Protein AF-A0A7V9RHW5-F1 (afdb_monomer_lite)

Structure (mmCIF, N/CA/C/O backbone):
data_AF-A0A7V9RHW5-F1
#
_entry.id   AF-A0A7V9RHW5-F1
#
loop_
_atom_site.group_PDB
_atom_site.id
_atom_site.type_symbol
_atom_site.label_atom_id
_atom_site.label_alt_id
_atom_site.label_comp_id
_atom_site.label_asym_id
_atom_site.label_entity_id
_atom_site.label_seq_id
_atom_site.pdbx_PDB_ins_code
_atom_site.Cartn_x
_atom_site.Cartn_y
_atom_site.Cartn_z
_atom_site.occupancy
_atom_site.B_iso_or_equiv
_atom_site.auth_seq_id
_atom_site.auth_comp_id
_atom_site.auth_asym_id
_atom_site.auth_atom_id
_atom_site.pdbx_PDB_model_num
ATOM 1 N N . MET A 1 1 ? 28.383 -7.419 -4.522 1.00 48.22 1 MET A N 1
ATOM 2 C CA . MET A 1 1 ? 26.931 -7.386 -4.801 1.00 48.22 1 MET A CA 1
ATOM 3 C C . MET A 1 1 ? 26.645 -8.460 -5.832 1.00 48.22 1 MET A C 1
ATOM 5 O O . MET A 1 1 ? 27.391 -8.524 -6.797 1.00 48.22 1 MET A O 1
ATOM 9 N N . ALA A 1 2 ? 25.679 -9.346 -5.587 1.00 66.31 2 ALA A N 1
ATOM 10 C CA . ALA A 1 2 ? 25.371 -10.446 -6.501 1.00 66.31 2 ALA A CA 1
ATOM 11 C C . ALA A 1 2 ? 24.759 -9.924 -7.812 1.00 66.31 2 ALA A C 1
ATOM 13 O O . ALA A 1 2 ? 23.958 -8.989 -7.794 1.00 66.31 2 ALA A O 1
ATOM 14 N N . GLU A 1 3 ? 25.146 -10.532 -8.928 1.00 79.31 3 GLU A N 1
ATOM 15 C CA . GLU A 1 3 ? 24.664 -10.198 -10.266 1.00 79.31 3 GLU A CA 1
ATOM 16 C C . GLU A 1 3 ? 23.202 -10.653 -10.434 1.00 79.31 3 GLU A C 1
ATOM 18 O O . GLU A 1 3 ? 22.823 -11.756 -10.032 1.00 79.31 3 GLU A O 1
ATOM 23 N N . LEU A 1 4 ? 22.343 -9.772 -10.956 1.00 79.12 4 LEU A N 1
ATOM 24 C CA . LEU A 1 4 ? 20.918 -10.053 -11.157 1.00 79.12 4 LEU A CA 1
ATOM 25 C C . LEU A 1 4 ? 20.740 -10.906 -12.416 1.00 79.12 4 LEU A C 1
ATOM 27 O O . LEU A 1 4 ? 21.272 -10.551 -13.466 1.00 79.12 4 LEU A O 1
ATOM 31 N N . SER A 1 5 ? 19.945 -11.977 -12.338 1.00 93.06 5 SER A N 1
ATOM 32 C CA . SER A 1 5 ? 19.585 -12.762 -13.525 1.00 93.06 5 SER A CA 1
ATOM 33 C C . SER A 1 5 ? 18.897 -11.892 -14.583 1.00 93.06 5 SER A C 1
ATOM 35 O O . SER A 1 5 ? 18.241 -10.904 -14.244 1.00 93.06 5 SER A O 1
ATOM 37 N N . GLU A 1 6 ? 18.988 -12.279 -15.858 1.00 93.31 6 GLU A N 1
ATOM 38 C CA . GLU A 1 6 ? 18.334 -11.562 -16.967 1.00 93.31 6 GLU A CA 1
ATOM 39 C C . GLU A 1 6 ? 16.836 -11.339 -16.714 1.00 93.31 6 GLU A C 1
ATOM 41 O O . GLU A 1 6 ? 16.325 -10.242 -16.928 1.00 93.31 6 GLU A O 1
ATOM 46 N N . GLN A 1 7 ? 16.142 -12.332 -16.145 1.00 91.56 7 GLN A N 1
ATOM 47 C CA . GLN A 1 7 ? 14.738 -12.197 -15.744 1.00 91.56 7 GLN A CA 1
ATOM 48 C C . GLN A 1 7 ? 14.518 -11.069 -14.731 1.00 91.56 7 GLN A C 1
ATOM 50 O O . GLN A 1 7 ? 13.591 -10.277 -14.893 1.00 91.56 7 GLN A O 1
ATOM 55 N N . LYS A 1 8 ? 15.370 -10.952 -13.705 1.00 92.81 8 LYS A N 1
ATOM 56 C CA . LYS A 1 8 ? 15.248 -9.874 -12.713 1.00 92.81 8 LYS A CA 1
ATOM 57 C C . LYS A 1 8 ? 15.561 -8.507 -13.319 1.00 92.81 8 LYS A C 1
ATOM 59 O O . LYS A 1 8 ? 14.946 -7.516 -12.932 1.00 92.81 8 LYS A O 1
ATOM 64 N N . GLN A 1 9 ? 16.488 -8.441 -14.275 1.00 94.25 9 GLN A N 1
ATOM 65 C CA . GLN A 1 9 ? 16.785 -7.203 -15.000 1.00 94.25 9 GLN A CA 1
ATOM 66 C C . GLN A 1 9 ? 15.599 -6.766 -15.869 1.00 94.25 9 GLN A C 1
ATOM 68 O O . GLN A 1 9 ? 15.206 -5.601 -15.815 1.00 94.25 9 GLN A O 1
ATOM 73 N N . ALA A 1 10 ? 14.977 -7.702 -16.591 1.00 93.12 10 ALA A N 1
ATOM 74 C CA . ALA A 1 10 ? 13.780 -7.443 -17.386 1.00 93.12 10 ALA A CA 1
ATOM 75 C C . AL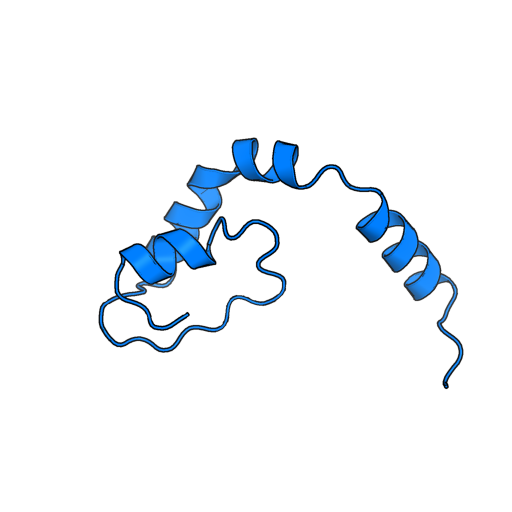A A 1 10 ? 12.596 -6.997 -16.513 1.00 93.12 10 ALA A C 1
ATOM 77 O O . ALA A 1 10 ? 11.940 -6.004 -16.824 1.00 93.12 10 ALA A O 1
ATOM 78 N N . GLN A 1 11 ? 12.369 -7.666 -15.376 1.00 93.75 11 GLN A N 1
ATOM 79 C CA . GLN A 1 11 ? 11.349 -7.264 -14.403 1.00 93.75 11 GLN A CA 1
ATOM 80 C C . GLN A 1 11 ? 11.598 -5.846 -13.895 1.00 93.75 11 GLN A C 1
ATOM 82 O O . GLN A 1 11 ? 10.688 -5.025 -13.909 1.00 93.75 11 GLN A O 1
ATOM 87 N N . ARG A 1 12 ? 12.833 -5.526 -13.493 1.00 93.31 12 ARG A N 1
ATOM 88 C CA . ARG A 1 12 ? 13.190 -4.176 -13.044 1.00 93.31 12 ARG A CA 1
ATOM 89 C C . ARG A 1 12 ? 12.915 -3.127 -14.123 1.00 93.31 12 ARG A C 1
ATOM 91 O O . ARG A 1 12 ? 12.377 -2.077 -13.794 1.00 93.31 12 ARG A O 1
ATOM 98 N N . ALA A 1 13 ? 13.278 -3.393 -15.377 1.00 94.38 13 ALA A N 1
ATOM 99 C CA . ALA A 1 13 ? 13.042 -2.462 -16.480 1.00 94.38 13 ALA A CA 1
ATOM 100 C C . ALA A 1 13 ? 11.543 -2.233 -16.726 1.00 94.38 13 ALA A C 1
ATOM 102 O O . ALA A 1 13 ? 11.111 -1.089 -16.832 1.00 94.38 13 ALA A O 1
ATOM 103 N N . MET A 1 14 ? 10.750 -3.308 -16.741 1.00 93.75 14 MET A N 1
ATOM 104 C CA . MET A 1 14 ? 9.294 -3.232 -16.865 1.00 93.75 14 MET A CA 1
ATOM 105 C C . MET A 1 14 ? 8.680 -2.417 -15.721 1.00 93.75 14 MET A C 1
ATOM 107 O O . MET A 1 14 ? 7.927 -1.481 -15.974 1.00 93.75 14 MET A O 1
ATOM 111 N N . TRP A 1 15 ? 9.035 -2.728 -14.470 1.00 91.62 15 TRP A N 1
ATOM 112 C CA . TRP A 1 15 ? 8.481 -2.032 -13.310 1.00 91.62 15 TRP A CA 1
ATOM 113 C C . TRP A 1 15 ? 8.918 -0.566 -13.243 1.00 91.62 15 TRP A C 1
ATOM 115 O O . TRP A 1 15 ? 8.136 0.261 -12.796 1.00 91.62 15 TRP A O 1
ATOM 125 N N . ALA A 1 16 ? 10.113 -0.212 -13.720 1.00 92.06 16 ALA A N 1
ATOM 126 C CA . ALA A 1 16 ? 10.589 1.173 -13.723 1.00 92.06 16 ALA A CA 1
ATOM 127 C C . ALA A 1 16 ? 9.928 2.065 -14.791 1.00 92.06 16 ALA A C 1
ATOM 129 O O . ALA A 1 16 ? 9.967 3.284 -14.656 1.00 92.06 16 ALA A O 1
ATOM 130 N N . GLY A 1 17 ? 9.357 1.484 -15.851 1.00 90.81 17 GLY A N 1
ATOM 131 C CA . GLY A 1 17 ? 8.786 2.232 -16.979 1.00 90.81 17 GLY A CA 1
ATOM 132 C C . GLY A 1 17 ? 7.286 2.524 -16.884 1.00 90.81 17 GLY A C 1
ATOM 133 O O . GLY A 1 17 ? 6.715 3.016 -17.852 1.00 90.81 17 GLY A O 1
ATOM 134 N N . GLY A 1 18 ? 6.628 2.164 -15.779 1.00 91.00 18 GLY A N 1
ATOM 135 C CA . GLY A 1 18 ? 5.176 2.289 -15.639 1.00 91.00 18 GLY A CA 1
ATOM 136 C C . GLY A 1 18 ? 4.705 3.675 -15.184 1.00 91.00 18 GLY A C 1
ATOM 137 O O . GLY A 1 18 ? 5.269 4.266 -14.267 1.00 91.00 18 GLY A O 1
ATOM 138 N N . GLU A 1 19 ? 3.599 4.147 -15.763 1.00 94.38 19 GLU A N 1
ATOM 139 C CA . GLU A 1 19 ? 2.882 5.368 -15.356 1.00 94.38 19 GLU A CA 1
ATOM 140 C C . GLU A 1 19 ? 1.899 5.073 -14.206 1.00 94.38 19 GLU A C 1
ATOM 142 O O . GLU A 1 19 ? 0.674 5.120 -14.363 1.00 94.38 19 GLU A O 1
ATOM 147 N N . TYR A 1 20 ? 2.424 4.700 -13.035 1.00 93.38 20 TYR A N 1
ATOM 148 C CA . TYR A 1 20 ? 1.595 4.175 -11.939 1.00 93.38 20 TYR A CA 1
ATOM 149 C C . TYR A 1 20 ? 0.615 5.180 -11.345 1.00 93.38 20 TYR A C 1
ATOM 151 O O . TYR A 1 20 ? -0.402 4.750 -10.822 1.00 93.38 20 TYR A O 1
ATOM 159 N N . ALA A 1 21 ? 0.856 6.487 -11.465 1.00 93.44 21 ALA A N 1
ATOM 160 C CA . ALA A 1 21 ? -0.103 7.494 -11.011 1.00 93.44 21 ALA A CA 1
ATOM 161 C C . ALA A 1 21 ? -1.429 7.418 -11.792 1.00 93.44 21 ALA A C 1
ATOM 163 O O . ALA A 1 21 ? -2.503 7.439 -11.198 1.00 93.44 21 ALA A O 1
ATOM 164 N N . ILE A 1 22 ? -1.359 7.243 -13.117 1.00 96.31 22 ILE A N 1
ATOM 165 C CA . ILE A 1 22 ? -2.550 7.106 -13.971 1.00 96.31 22 ILE A CA 1
ATOM 166 C C . ILE A 1 22 ? -3.253 5.776 -13.696 1.00 96.31 22 ILE A C 1
ATOM 168 O O . ILE A 1 22 ? -4.481 5.703 -13.662 1.00 96.31 22 ILE A O 1
ATOM 172 N N . VAL A 1 23 ? -2.480 4.700 -13.521 1.00 95.44 23 VAL A N 1
ATOM 173 C CA . VAL A 1 23 ? -3.047 3.386 -13.190 1.00 95.44 23 VAL A CA 1
ATOM 174 C C . VAL A 1 23 ? -3.746 3.442 -11.836 1.00 95.44 23 VAL A C 1
ATOM 176 O O . VAL A 1 23 ? -4.874 2.969 -11.731 1.00 95.44 23 VAL A O 1
ATOM 179 N N . ALA A 1 24 ? -3.115 4.062 -10.839 1.00 96.19 24 ALA A N 1
ATOM 180 C CA . ALA A 1 24 ? -3.650 4.235 -9.499 1.00 96.19 24 ALA A CA 1
ATOM 181 C C . ALA A 1 24 ? -5.008 4.938 -9.509 1.00 96.19 24 ALA A C 1
ATOM 183 O O . ALA A 1 24 ? -5.954 4.421 -8.924 1.00 96.19 24 ALA A O 1
ATOM 184 N N . GLU A 1 25 ? -5.156 6.045 -10.235 1.00 96.88 25 GLU A N 1
ATOM 185 C CA . GLU A 1 25 ? -6.446 6.735 -10.341 1.00 96.88 25 GLU A CA 1
ATOM 186 C C . GLU A 1 25 ? -7.557 5.803 -10.859 1.00 96.88 25 GLU A C 1
ATOM 188 O O . GLU A 1 25 ? -8.670 5.788 -10.339 1.00 96.88 25 GLU A O 1
ATOM 193 N N . ARG A 1 26 ? -7.239 4.944 -11.836 1.00 97.38 26 ARG A N 1
ATOM 194 C CA . ARG A 1 26 ? -8.208 4.013 -12.438 1.00 97.38 26 ARG A CA 1
ATOM 195 C C . ARG A 1 26 ? -8.599 2.849 -11.534 1.00 97.38 26 ARG A C 1
ATOM 197 O O . ARG A 1 26 ? -9.659 2.266 -11.752 1.00 97.38 26 ARG A O 1
ATOM 204 N N . ILE A 1 27 ? -7.751 2.479 -10.576 1.00 96.44 27 ILE A N 1
ATOM 205 C CA . ILE A 1 27 ? -7.978 1.331 -9.685 1.00 96.44 27 ILE A CA 1
ATOM 206 C C . ILE A 1 27 ? -8.223 1.742 -8.230 1.00 96.44 27 ILE A C 1
ATOM 208 O O . ILE A 1 27 ? -8.201 0.878 -7.359 1.00 96.44 27 ILE A O 1
ATOM 212 N N . ALA A 1 28 ? -8.464 3.026 -7.949 1.00 96.81 28 ALA A N 1
ATOM 213 C CA . ALA A 1 28 ? -8.666 3.535 -6.589 1.00 96.81 28 ALA A CA 1
ATOM 214 C C . ALA A 1 28 ? -9.725 2.734 -5.809 1.00 96.81 28 ALA A C 1
ATOM 216 O O . ALA A 1 28 ? -9.437 2.228 -4.728 1.00 96.81 28 ALA A O 1
ATOM 217 N N . GLY A 1 29 ? -10.887 2.476 -6.422 1.00 97.88 29 GLY A N 1
ATOM 218 C CA . GLY A 1 29 ? -11.955 1.695 -5.787 1.00 97.88 29 GLY A CA 1
ATOM 219 C C . GLY A 1 29 ? -11.588 0.235 -5.483 1.00 97.88 29 GLY A C 1
ATOM 220 O O . GLY A 1 29 ? -12.156 -0.365 -4.577 1.00 97.88 29 GLY A O 1
ATOM 221 N N . ALA A 1 30 ? -10.613 -0.353 -6.188 1.00 98.06 30 ALA A N 1
ATOM 222 C CA . ALA A 1 30 ? -10.115 -1.685 -5.836 1.00 98.06 30 ALA A CA 1
ATOM 223 C C . ALA A 1 30 ? -9.306 -1.662 -4.529 1.00 98.06 30 ALA A C 1
ATOM 225 O O . ALA A 1 30 ? -9.308 -2.650 -3.799 1.00 98.06 30 ALA A O 1
ATOM 226 N N . GLY A 1 31 ? -8.639 -0.542 -4.229 1.00 97.81 31 GLY A N 1
ATOM 227 C CA . GLY A 1 31 ? -7.939 -0.341 -2.964 1.00 97.81 31 GLY A CA 1
ATOM 228 C C . GLY A 1 31 ? -8.908 -0.251 -1.787 1.00 97.81 31 GLY A C 1
ATOM 229 O O . GLY A 1 31 ? -8.746 -0.977 -0.811 1.00 97.81 31 GLY A O 1
ATOM 230 N N . GLU A 1 32 ? -9.972 0.541 -1.929 1.00 98.12 32 GLU A N 1
ATOM 231 C CA . GLU A 1 32 ? -11.060 0.631 -0.941 1.00 98.12 32 GLU A CA 1
ATOM 232 C C . GLU A 1 32 ? -11.709 -0.738 -0.686 1.00 98.12 32 GLU A C 1
ATOM 234 O O . GLU A 1 32 ? -11.814 -1.179 0.459 1.00 98.12 32 GLU A O 1
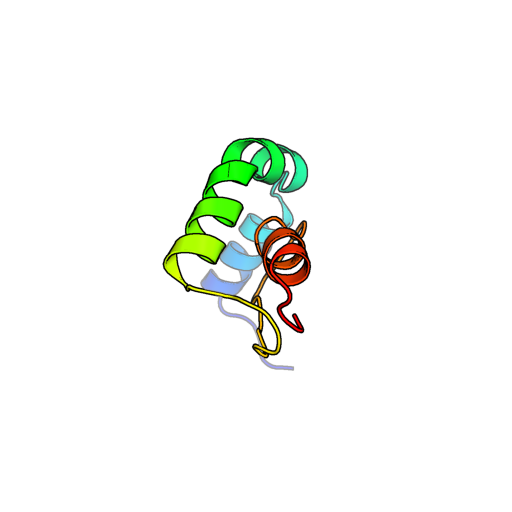ATOM 239 N N . ALA A 1 33 ? -12.057 -1.465 -1.755 1.00 98.56 33 ALA A N 1
ATOM 240 C CA . ALA A 1 33 ? -12.641 -2.801 -1.646 1.00 98.56 33 ALA A CA 1
ATOM 241 C C . ALA A 1 33 ? -11.696 -3.809 -0.967 1.00 98.56 33 ALA A C 1
ATOM 243 O O . ALA A 1 33 ? -12.153 -4.707 -0.260 1.00 98.56 33 ALA A O 1
ATOM 244 N N . ALA A 1 34 ? -10.381 -3.678 -1.162 1.00 98.00 34 ALA A N 1
ATOM 245 C CA . ALA A 1 34 ? -9.401 -4.527 -0.492 1.00 98.00 34 ALA A CA 1
ATOM 246 C C . ALA A 1 34 ? -9.334 -4.247 1.017 1.00 98.00 34 ALA A C 1
ATOM 248 O O . ALA A 1 34 ? -9.265 -5.196 1.798 1.00 98.00 34 ALA A O 1
ATOM 249 N N . VAL A 1 35 ? -9.394 -2.976 1.429 1.00 98.56 35 VAL A N 1
ATOM 250 C CA . VAL A 1 35 ? -9.437 -2.575 2.847 1.00 98.56 35 VAL A CA 1
ATOM 251 C C . VAL A 1 35 ? -10.692 -3.118 3.527 1.00 98.56 35 VAL A C 1
ATOM 253 O O . VAL A 1 35 ? -10.590 -3.727 4.593 1.00 98.56 35 VAL A O 1
ATOM 256 N N . GLU A 1 36 ? -11.853 -2.984 2.880 1.00 98.50 36 GLU A N 1
ATOM 257 C CA . GLU A 1 36 ? -13.116 -3.544 3.373 1.00 98.50 36 GLU A CA 1
ATOM 258 C C . GLU A 1 36 ? -13.039 -5.072 3.499 1.00 98.50 36 GLU A C 1
ATOM 260 O O . GLU A 1 36 ? -13.354 -5.629 4.551 1.00 98.50 36 GLU A O 1
ATOM 265 N N . ALA A 1 37 ? -12.570 -5.762 2.456 1.00 98.50 37 ALA A N 1
ATOM 266 C CA . ALA A 1 37 ? -12.475 -7.221 2.449 1.00 98.50 37 ALA A CA 1
ATOM 267 C C . ALA A 1 37 ? -11.481 -7.765 3.488 1.00 98.50 37 ALA A C 1
ATOM 269 O O . ALA A 1 37 ? -11.683 -8.859 4.017 1.00 98.50 37 ALA A O 1
ATOM 270 N N . ALA A 1 38 ? -10.416 -7.016 3.782 1.00 97.94 38 ALA A N 1
ATOM 271 C CA . ALA A 1 38 ? -9.454 -7.343 4.829 1.00 97.94 38 ALA A CA 1
ATOM 272 C C . ALA A 1 38 ? -9.987 -7.056 6.244 1.00 97.94 38 ALA A C 1
ATOM 274 O O . ALA A 1 38 ? -9.408 -7.547 7.212 1.00 97.94 38 ALA A O 1
ATOM 275 N N . GLY A 1 39 ? -11.084 -6.300 6.370 1.00 98.25 39 GLY A N 1
ATOM 276 C CA . GLY A 1 39 ? -11.696 -5.951 7.650 1.00 98.25 39 GLY A CA 1
ATOM 277 C C . GLY A 1 39 ? -10.843 -5.014 8.503 1.00 98.25 39 GLY A C 1
ATOM 278 O O . GLY A 1 39 ? -10.936 -5.082 9.725 1.00 98.25 39 GLY A O 1
ATOM 279 N N . ILE A 1 40 ? -10.006 -4.182 7.874 1.00 98.56 40 ILE A N 1
ATOM 280 C CA . ILE A 1 40 ? -9.106 -3.257 8.576 1.00 98.56 40 ILE A CA 1
ATOM 281 C C . ILE A 1 40 ? -9.927 -2.224 9.351 1.00 98.56 40 ILE A C 1
ATOM 283 O O . ILE A 1 40 ? -10.853 -1.615 8.808 1.00 98.56 40 ILE A O 1
ATOM 287 N N . GLY A 1 41 ? -9.557 -1.999 10.608 1.00 97.31 41 GLY A N 1
ATOM 288 C CA . GLY A 1 41 ? -10.206 -1.037 11.482 1.00 97.31 41 GLY A CA 1
ATOM 289 C C . GLY A 1 41 ? -9.289 -0.450 12.551 1.00 97.31 41 GLY A C 1
ATOM 290 O O . GLY A 1 41 ? -8.062 -0.555 12.515 1.00 97.31 41 GLY A O 1
ATOM 291 N N . GLN A 1 42 ? -9.915 0.210 13.526 1.00 98.19 42 GLN A N 1
ATOM 292 C CA . GLN A 1 42 ? -9.203 0.963 14.550 1.00 98.19 42 GLN A CA 1
ATOM 293 C C . GLN A 1 42 ? -8.237 0.095 15.369 1.00 98.19 42 GLN A C 1
ATOM 295 O O . GLN A 1 42 ? -8.650 -0.824 16.074 1.00 98.19 42 GLN A O 1
ATOM 300 N N . GLY A 1 43 ? -6.960 0.479 15.357 1.00 95.69 43 GLY A N 1
ATOM 301 C CA . GLY A 1 43 ? -5.910 -0.159 16.153 1.00 95.69 43 GLY A CA 1
ATOM 302 C C . GLY A 1 43 ? -5.252 -1.371 15.491 1.00 95.69 43 GLY A C 1
ATOM 303 O O . GLY A 1 43 ? -4.335 -1.944 16.085 1.00 95.69 43 GLY A O 1
ATOM 304 N N . ASP A 1 44 ? -5.668 -1.739 14.277 1.00 98.38 44 ASP A N 1
ATOM 305 C CA . ASP A 1 44 ? -4.967 -2.746 13.485 1.00 98.38 44 ASP A CA 1
ATOM 306 C C . ASP A 1 44 ? -3.600 -2.226 13.048 1.00 98.38 44 ASP A C 1
ATOM 308 O O . ASP A 1 44 ? -3.471 -1.083 12.624 1.00 98.38 44 ASP A O 1
ATOM 312 N N . LYS A 1 45 ? -2.578 -3.082 13.109 1.00 98.50 45 LYS A N 1
ATOM 313 C CA . LYS A 1 45 ? -1.256 -2.788 12.543 1.00 98.50 45 LYS A CA 1
ATOM 314 C C . LYS A 1 45 ? -1.149 -3.428 11.174 1.00 98.50 45 LYS A C 1
ATOM 316 O O . LYS A 1 45 ? -1.214 -4.654 11.066 1.00 98.50 45 LYS A O 1
ATOM 321 N N . VAL A 1 46 ? -0.969 -2.616 10.145 1.00 98.25 46 VAL A N 1
ATOM 322 C CA . VAL A 1 46 ? -1.037 -3.037 8.746 1.00 98.25 46 VAL A CA 1
ATOM 323 C C . VAL A 1 46 ? 0.312 -2.788 8.083 1.00 98.25 46 VAL A C 1
ATOM 325 O O . VAL A 1 46 ? 0.986 -1.814 8.373 1.00 98.25 46 VAL A O 1
ATOM 328 N N . LEU A 1 47 ? 0.725 -3.687 7.190 1.00 98.06 47 LEU A N 1
ATOM 329 C CA . LEU A 1 47 ? 1.869 -3.466 6.308 1.00 98.06 47 LEU A CA 1
ATOM 330 C C . LEU A 1 47 ? 1.394 -3.566 4.860 1.00 98.06 47 LEU A C 1
ATOM 332 O O . LEU A 1 47 ? 1.100 -4.662 4.381 1.00 98.06 47 LEU A O 1
ATOM 336 N N . ASP A 1 48 ? 1.364 -2.436 4.159 1.00 97.94 48 ASP A N 1
ATOM 337 C CA . ASP A 1 48 ? 1.055 -2.376 2.729 1.00 97.94 48 ASP A CA 1
ATOM 338 C C . ASP A 1 48 ? 2.345 -2.504 1.898 1.00 97.94 48 ASP A C 1
ATOM 340 O O . ASP A 1 48 ? 3.133 -1.566 1.731 1.00 97.94 48 ASP A O 1
ATOM 344 N N . VAL A 1 49 ? 2.612 -3.717 1.413 1.00 97.00 49 VAL A N 1
ATOM 345 C CA . VAL A 1 49 ? 3.826 -4.017 0.647 1.00 97.00 49 VAL A CA 1
ATOM 346 C C . VAL A 1 49 ? 3.686 -3.510 -0.783 1.00 97.00 49 VAL A C 1
ATOM 348 O O . VAL A 1 49 ? 2.763 -3.885 -1.496 1.00 97.00 49 VAL A O 1
ATOM 351 N N . ALA A 1 50 ? 4.685 -2.745 -1.235 1.00 93.25 50 ALA A N 1
ATOM 352 C CA . ALA A 1 50 ? 4.679 -2.098 -2.547 1.00 93.25 50 ALA A CA 1
ATOM 353 C C . ALA A 1 50 ? 3.494 -1.128 -2.729 1.00 93.25 50 ALA A C 1
ATOM 355 O O . ALA A 1 50 ? 2.947 -1.017 -3.825 1.00 93.25 50 ALA A O 1
ATOM 356 N N . CYS A 1 51 ? 3.164 -0.384 -1.667 1.00 95.69 51 CYS A N 1
ATOM 357 C CA . CYS A 1 51 ? 2.013 0.520 -1.591 1.00 95.69 51 CYS A CA 1
ATOM 358 C 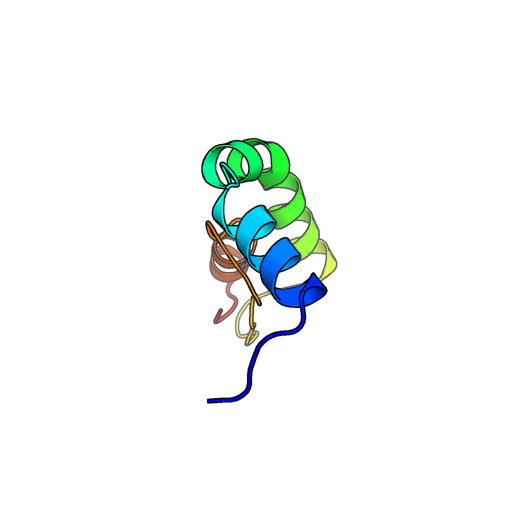C . CYS A 1 51 ? 1.920 1.570 -2.712 1.00 95.69 51 CYS A C 1
ATOM 360 O O . CYS A 1 51 ? 0.842 2.104 -2.977 1.00 95.69 51 CYS A O 1
ATOM 362 N N . GLY A 1 52 ? 3.028 1.870 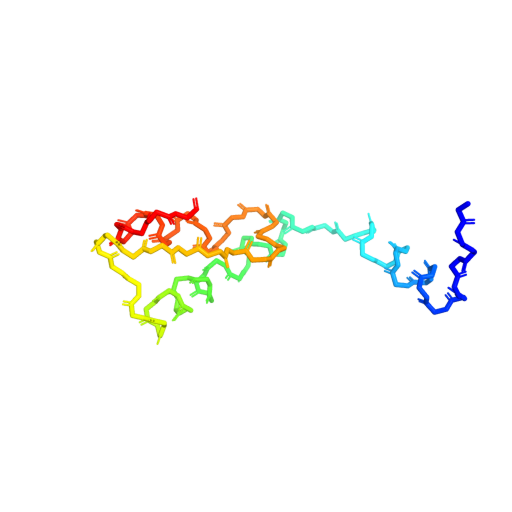-3.398 1.00 94.56 52 GLY A N 1
ATOM 363 C CA . GLY A 1 52 ? 3.039 2.760 -4.554 1.00 94.56 52 GLY A CA 1
ATOM 364 C C . GLY A 1 52 ? 2.482 4.140 -4.203 1.00 94.56 52 GLY A C 1
ATOM 365 O O . GLY A 1 52 ? 3.038 4.843 -3.367 1.00 94.56 52 GLY A O 1
ATOM 366 N N . THR A 1 53 ? 1.385 4.532 -4.849 1.00 95.88 53 THR A N 1
ATOM 367 C CA . THR A 1 53 ? 0.686 5.810 -4.621 1.00 95.88 53 THR A CA 1
ATOM 368 C C . THR A 1 53 ? -0.220 5.818 -3.388 1.00 95.88 53 THR A C 1
ATOM 370 O O . THR A 1 53 ? -0.824 6.846 -3.100 1.00 95.88 53 THR A O 1
ATOM 373 N N . GLY A 1 54 ? -0.334 4.701 -2.668 1.00 97.50 54 GLY A N 1
ATOM 374 C CA . GLY A 1 54 ? -1.083 4.620 -1.416 1.00 97.50 54 GLY A CA 1
ATOM 375 C C . GLY A 1 54 ? -2.572 4.320 -1.572 1.00 97.50 54 GLY A C 1
ATOM 376 O O . GLY A 1 54 ? -3.323 4.556 -0.633 1.00 97.50 54 GLY A O 1
ATOM 377 N N . ASN A 1 55 ? -3.012 3.773 -2.710 1.00 97.56 55 ASN A N 1
ATOM 378 C CA . ASN A 1 55 ? -4.425 3.438 -2.946 1.00 97.56 55 ASN A CA 1
ATOM 379 C C . ASN A 1 55 ? -5.035 2.482 -1.907 1.00 97.56 55 ASN A C 1
ATOM 381 O O . ASN A 1 55 ? -6.252 2.447 -1.777 1.00 97.56 55 ASN A O 1
ATOM 385 N N . VAL A 1 56 ? -4.213 1.688 -1.214 1.00 98.38 56 VAL A N 1
ATOM 386 C CA . VAL A 1 56 ? -4.641 0.826 -0.100 1.00 98.38 56 VAL A CA 1
ATOM 387 C C . VAL A 1 56 ? -4.218 1.437 1.235 1.00 98.38 56 VAL A C 1
ATOM 389 O O . VAL A 1 56 ? -5.039 1.535 2.141 1.00 98.38 56 VAL A O 1
ATOM 392 N N . SER A 1 57 ? -2.971 1.908 1.344 1.00 98.50 57 SER A N 1
ATOM 393 C CA . SER A 1 57 ? -2.454 2.524 2.574 1.00 98.50 57 SER A CA 1
ATOM 394 C C . SER A 1 57 ? -3.315 3.673 3.105 1.00 98.50 57 SER A C 1
ATOM 396 O O . SER A 1 57 ? -3.571 3.737 4.304 1.00 98.50 57 SER A O 1
ATOM 398 N N . ILE A 1 58 ? -3.761 4.584 2.232 1.00 98.25 58 ILE A N 1
ATOM 399 C CA . ILE A 1 58 ? -4.523 5.766 2.648 1.00 98.25 58 ILE A CA 1
ATOM 400 C C . ILE A 1 58 ? -5.912 5.355 3.160 1.00 98.25 58 ILE A C 1
ATOM 402 O O . ILE A 1 58 ? -6.195 5.664 4.317 1.00 98.25 58 ILE A O 1
ATOM 406 N N . PRO A 1 59 ? -6.739 4.591 2.412 1.00 98.44 59 PRO A N 1
ATOM 407 C CA . PRO A 1 59 ? -8.025 4.136 2.940 1.00 98.44 59 PRO A CA 1
ATOM 408 C C . PRO A 1 59 ? -7.897 3.246 4.185 1.00 98.44 59 PRO A C 1
ATOM 410 O O . PRO A 1 59 ? -8.738 3.311 5.078 1.00 98.44 59 PRO A O 1
ATOM 413 N N . ALA A 1 60 ? -6.834 2.440 4.295 1.00 98.56 60 ALA A N 1
ATOM 414 C CA . ALA A 1 60 ? -6.576 1.633 5.490 1.00 98.56 60 ALA A CA 1
ATOM 415 C C . ALA A 1 60 ? -6.308 2.507 6.728 1.00 98.56 60 ALA A C 1
ATOM 417 O O . ALA A 1 60 ? -6.824 2.222 7.810 1.00 98.56 60 ALA A O 1
ATOM 418 N N . ALA A 1 61 ? -5.554 3.599 6.567 1.00 98.50 61 ALA A N 1
ATOM 419 C CA . ALA A 1 61 ? -5.338 4.574 7.630 1.00 98.50 61 ALA A CA 1
ATOM 420 C C . ALA A 1 61 ? -6.622 5.353 7.966 1.00 98.50 61 ALA A C 1
ATOM 422 O O . ALA A 1 61 ? -6.917 5.578 9.140 1.00 98.50 61 ALA A O 1
ATOM 423 N N . GLU A 1 62 ? -7.427 5.718 6.963 1.00 98.44 62 GLU A N 1
ATOM 424 C CA . GLU A 1 62 ? -8.737 6.359 7.160 1.00 98.44 62 GLU A CA 1
ATOM 425 C C . GLU A 1 62 ? -9.726 5.452 7.912 1.00 98.44 62 GLU A C 1
ATOM 427 O O . GLU A 1 62 ? -10.513 5.944 8.723 1.00 98.44 62 GLU A O 1
ATOM 432 N N . ALA A 1 63 ? -9.642 4.131 7.721 1.00 98.25 63 ALA A N 1
ATOM 433 C CA . ALA A 1 63 ? -10.396 3.134 8.487 1.00 98.25 63 ALA A CA 1
ATOM 434 C C . ALA A 1 63 ? -9.906 2.969 9.945 1.00 98.25 63 ALA A C 1
ATOM 436 O O . ALA A 1 63 ? -10.557 2.301 10.751 1.00 98.25 63 ALA A O 1
ATOM 437 N N . GLY A 1 64 ? -8.786 3.601 10.313 1.00 98.31 64 GLY A N 1
ATOM 438 C CA . GLY A 1 64 ? -8.220 3.593 11.664 1.00 98.31 64 GLY A CA 1
ATOM 439 C C . GLY A 1 64 ? -7.054 2.623 11.870 1.00 98.31 64 GLY A C 1
ATOM 440 O O . GLY A 1 64 ? -6.611 2.461 13.013 1.00 98.31 64 GLY A O 1
ATOM 441 N N . GLY A 1 65 ? -6.558 1.999 10.800 1.00 98.31 65 GLY A N 1
AT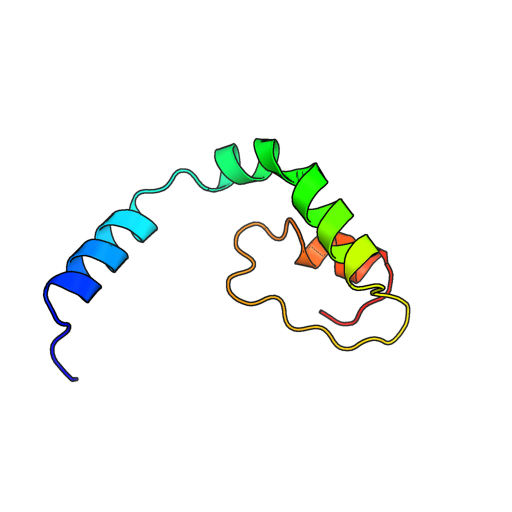OM 442 C CA . GLY A 1 65 ? -5.343 1.194 10.838 1.00 98.31 65 GLY A CA 1
ATOM 443 C C . GLY A 1 65 ? -4.087 2.048 11.048 1.00 98.31 65 GLY 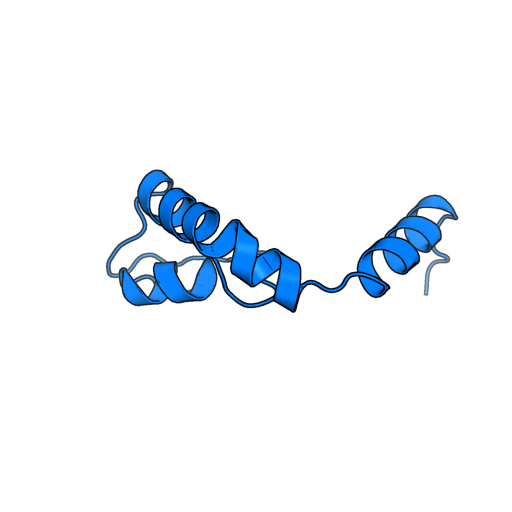A C 1
ATOM 444 O O . GLY A 1 65 ? -3.970 3.166 10.548 1.00 98.31 65 GLY A O 1
ATOM 445 N N . GLU A 1 66 ? -3.122 1.506 11.781 1.00 98.31 66 GLU A N 1
ATOM 446 C CA . GLU A 1 66 ? -1.740 1.977 11.846 1.00 98.31 66 GLU A CA 1
ATOM 447 C C . GLU A 1 66 ? -0.962 1.282 10.717 1.00 98.31 66 GLU A C 1
ATOM 449 O O . GLU A 1 66 ? -0.548 0.128 10.861 1.00 98.31 66 GLU A O 1
ATOM 454 N N . VAL A 1 67 ? -0.853 1.965 9.573 1.00 94.88 67 VAL A N 1
ATOM 455 C CA . VAL A 1 67 ? -0.250 1.463 8.322 1.00 94.88 67 VAL A CA 1
ATOM 456 C C . VAL A 1 67 ? 1.185 1.955 8.150 1.00 94.88 67 VAL A C 1
ATOM 458 O O . VAL A 1 67 ? 1.417 3.163 8.387 1.00 94.88 67 VAL A O 1
#

Sequence (67 aa):
MAELSEQKQAQRAMWAGGEYAIVAERIAGAGEAAVEAAGIGQGDKVLDVACGTGNVSIPAAEAGGEV

Foldseek 3Di:
DDDDPPVVVVVVVVVVPDPVVVVCVVCLVVLLVVLVVVVQAAPAEDDDPPCPVPSNPVNSVVRRYND

pLDDT: mean 94.6, std 7.68, range [48.22, 98.56]

Secondary structure (DSSP, 8-state):
-PPPPHHHHHHHHHHHT--HHHHHHHHHHHHHHHHHHHT--TT-B---TT-TTTTTHHHHHHTT-B-

Radius of gyration: 15.25 Å; chains: 1; bounding box: 40×20×34 Å